Protein AF-A0A976LJ98-F1 (afdb_monomer_lite)

Secondary structure (DSSP, 8-state):
-----SS-TT--S-PPPS---SPPPHHHHHHHHHHS--HHHHHHHHTTS---TT-EEEEEEE-SSSEEEEEEEEEES-GGG--TT-EEE-TTSPTT-BEEEEEETTEEEESS--SS--EEEEEEE----TTEETTTEEEETTTEEEEPPTT-EEEE-TT--EEEE-HHHHHSTT------

Radius of gyration: 23.07 Å; chains: 1; bounding box: 56×43×62 Å

Structure (mmCIF, N/CA/C/O backbone):
data_AF-A0A976LJ98-F1
#
_entry.id   AF-A0A976LJ98-F1
#
loop_
_atom_site.group_PDB
_atom_site.id
_atom_site.type_symbol
_atom_site.label_atom_id
_atom_site.label_alt_id
_atom_site.label_comp_id
_atom_site.label_asym_id
_atom_site.label_entity_id
_atom_site.label_seq_id
_atom_site.pdbx_PDB_ins_code
_atom_site.Cartn_x
_atom_site.Cartn_y
_atom_site.Cartn_z
_atom_site.occupancy
_atom_site.B_iso_or_equiv
_atom_site.auth_seq_id
_atom_site.auth_comp_id
_atom_site.auth_asym_id
_atom_site.auth_atom_id
_atom_site.pdbx_PDB_model_num
ATOM 1 N N . MET A 1 1 ? 18.846 0.495 -34.208 1.00 34.06 1 MET A N 1
ATOM 2 C CA . MET A 1 1 ? 18.980 -0.661 -33.296 1.00 34.06 1 MET A CA 1
ATOM 3 C C . MET A 1 1 ? 19.556 -1.816 -34.092 1.00 34.06 1 MET A C 1
ATOM 5 O O . MET A 1 1 ? 18.918 -2.239 -35.046 1.00 34.06 1 MET A O 1
ATOM 9 N N . ALA A 1 2 ? 20.784 -2.243 -33.794 1.00 29.09 2 ALA A N 1
ATOM 10 C CA . ALA A 1 2 ? 21.430 -3.344 -34.504 1.00 29.09 2 ALA A CA 1
ATOM 11 C C . ALA A 1 2 ? 21.230 -4.638 -3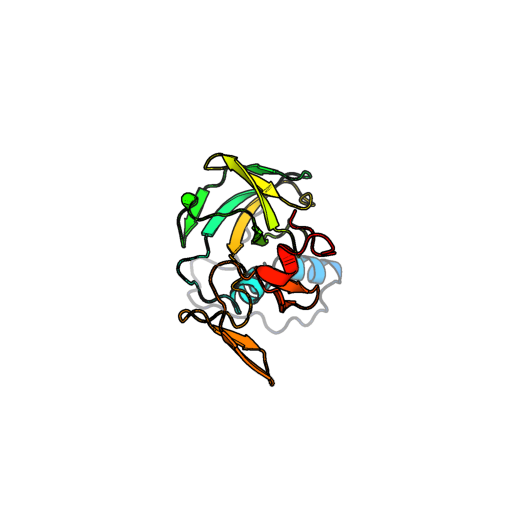3.708 1.00 29.09 2 ALA A C 1
ATOM 13 O O . ALA A 1 2 ? 21.703 -4.750 -32.580 1.00 29.09 2 ALA A O 1
ATOM 14 N N . LEU A 1 3 ? 20.503 -5.591 -34.290 1.00 32.47 3 LEU A N 1
ATOM 15 C CA . LEU A 1 3 ? 20.345 -6.937 -33.754 1.00 32.47 3 LEU A CA 1
ATOM 16 C C . LEU A 1 3 ? 21.650 -7.698 -34.035 1.00 32.47 3 LEU A C 1
ATOM 18 O O . LEU A 1 3 ? 21.912 -8.062 -35.181 1.00 32.47 3 LEU A O 1
ATOM 22 N N . GLN A 1 4 ? 22.497 -7.906 -33.028 1.00 37.19 4 GLN A N 1
ATOM 23 C CA . GLN A 1 4 ? 23.631 -8.821 -33.163 1.00 37.19 4 GLN A CA 1
ATOM 24 C C . GLN A 1 4 ? 23.270 -10.157 -32.525 1.00 37.19 4 GLN A C 1
ATOM 26 O O . GLN A 1 4 ? 23.083 -10.266 -31.318 1.00 37.19 4 GLN A O 1
ATOM 31 N N . THR A 1 5 ? 23.137 -11.173 -33.376 1.00 44.34 5 THR A N 1
ATOM 32 C CA . THR A 1 5 ? 22.928 -12.559 -32.955 1.00 44.34 5 THR A CA 1
ATOM 33 C C . THR A 1 5 ? 24.299 -13.172 -32.703 1.00 44.34 5 THR A C 1
ATOM 35 O O . THR A 1 5 ? 25.100 -13.296 -33.628 1.00 44.34 5 THR A O 1
ATOM 38 N N . LEU A 1 6 ? 24.596 -13.540 -31.458 1.00 44.38 6 LEU A N 1
ATOM 39 C CA . LEU A 1 6 ? 25.824 -14.257 -31.119 1.00 44.38 6 LEU A CA 1
ATOM 40 C C . LEU A 1 6 ? 25.591 -15.760 -31.309 1.00 44.38 6 LEU A C 1
ATOM 42 O O . LEU A 1 6 ? 25.315 -16.495 -30.366 1.00 44.38 6 LEU A O 1
ATOM 46 N N . GLY A 1 7 ? 25.652 -16.193 -32.568 1.00 55.44 7 GLY A N 1
ATOM 47 C CA . GLY A 1 7 ? 25.545 -17.593 -32.975 1.00 55.44 7 GLY A CA 1
ATOM 48 C C . GLY A 1 7 ? 25.307 -17.726 -34.478 1.00 55.44 7 GLY A C 1
ATOM 49 O O . GLY A 1 7 ? 24.624 -16.901 -35.079 1.00 55.44 7 GLY A O 1
ATOM 50 N N . THR A 1 8 ? 25.873 -18.764 -35.094 1.00 52.47 8 THR A N 1
ATOM 51 C CA . THR A 1 8 ? 25.550 -19.138 -36.483 1.00 52.47 8 THR A CA 1
ATOM 52 C C . THR A 1 8 ? 24.487 -20.236 -36.476 1.00 52.47 8 THR A C 1
ATOM 54 O O . THR A 1 8 ? 24.364 -20.973 -35.497 1.00 52.47 8 THR A O 1
ATOM 57 N N . THR A 1 9 ? 23.723 -20.380 -37.560 1.00 52.16 9 THR A N 1
ATOM 58 C CA . THR A 1 9 ? 22.638 -21.374 -37.706 1.00 52.16 9 THR A CA 1
ATOM 59 C C . THR A 1 9 ? 23.092 -22.840 -37.618 1.00 52.16 9 THR A C 1
ATOM 61 O O . THR A 1 9 ? 22.257 -23.739 -37.662 1.00 52.16 9 THR A O 1
ATOM 64 N N . THR A 1 10 ? 24.393 -23.104 -37.476 1.00 56.84 10 THR A N 1
ATOM 65 C CA . THR A 1 10 ? 24.999 -24.444 -37.435 1.00 56.84 10 THR A CA 1
ATOM 66 C C . THR A 1 10 ?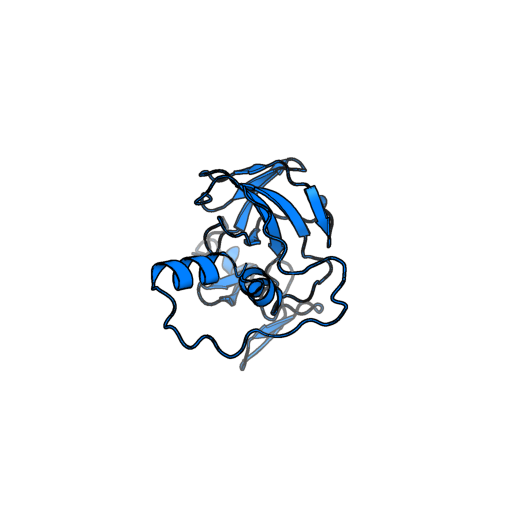 25.560 -24.853 -36.070 1.00 56.84 10 THR A C 1
ATOM 68 O O . THR A 1 10 ? 25.975 -25.999 -35.913 1.00 56.84 10 THR A O 1
ATOM 71 N N . THR A 1 11 ? 25.570 -23.981 -35.058 1.00 54.22 11 THR A N 1
ATOM 72 C CA . THR A 1 11 ? 26.114 -24.315 -33.729 1.00 54.22 11 THR A CA 1
ATOM 73 C C . THR A 1 11 ? 25.005 -24.631 -32.724 1.00 54.22 11 THR A C 1
ATOM 75 O O . THR A 1 11 ? 24.336 -23.726 -32.239 1.00 54.22 11 THR A O 1
ATOM 78 N N . THR A 1 12 ? 24.838 -25.911 -32.372 1.00 53.66 12 THR A N 1
ATOM 79 C CA . THR A 1 12 ? 23.888 -26.412 -31.350 1.00 53.66 12 THR A CA 1
ATOM 80 C C . THR A 1 12 ? 24.432 -26.371 -29.919 1.00 53.66 12 THR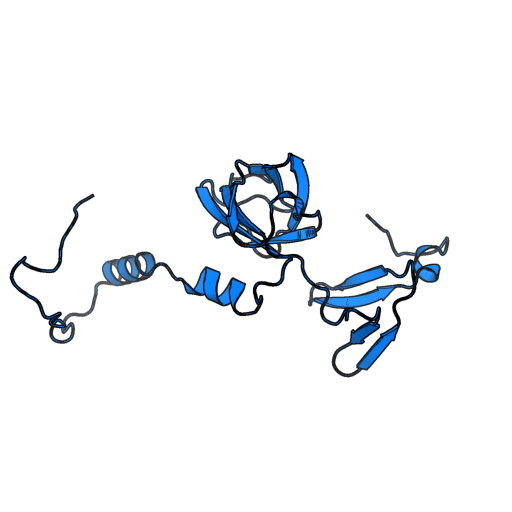 A C 1
ATOM 82 O O . THR A 1 12 ? 23.787 -26.863 -28.996 1.00 53.66 12 THR A O 1
ATOM 85 N N . VAL A 1 13 ? 25.623 -25.804 -29.710 1.00 51.59 13 VAL A N 1
ATOM 86 C CA . VAL A 1 13 ? 26.272 -25.761 -28.396 1.00 51.59 13 VAL A CA 1
ATOM 87 C C . VAL A 1 13 ? 26.726 -24.341 -28.095 1.00 51.59 13 VAL A C 1
ATOM 89 O O . VAL A 1 13 ? 27.518 -23.763 -28.843 1.00 51.59 13 VAL A O 1
ATOM 92 N N . LEU A 1 14 ? 26.241 -23.793 -26.981 1.00 43.19 14 LEU A N 1
ATOM 93 C CA . LEU A 1 14 ? 26.724 -22.537 -26.420 1.00 43.19 14 LEU A CA 1
ATOM 94 C C . LEU A 1 14 ? 28.164 -22.753 -25.947 1.00 43.19 14 LEU A C 1
ATOM 96 O O . LEU A 1 14 ? 28.409 -23.439 -24.955 1.00 43.19 14 LEU A O 1
ATOM 100 N N . ARG A 1 15 ? 29.135 -22.196 -26.672 1.00 46.44 15 ARG A N 1
ATOM 101 C CA . ARG A 1 15 ? 30.518 -22.117 -26.197 1.00 46.44 15 ARG A CA 1
ATOM 102 C C . ARG A 1 15 ? 30.698 -20.792 -25.474 1.00 46.44 15 ARG A C 1
ATOM 104 O O . ARG A 1 15 ? 30.568 -19.736 -26.087 1.00 46.44 15 ARG A O 1
ATOM 111 N N . ALA A 1 16 ? 30.999 -20.858 -24.180 1.00 46.47 16 ALA A N 1
ATOM 112 C CA . ALA A 1 16 ? 31.448 -19.689 -23.441 1.00 46.47 16 ALA A CA 1
ATOM 113 C C . ALA A 1 16 ? 32.760 -19.182 -24.059 1.00 46.47 16 ALA A C 1
ATOM 115 O O . ALA A 1 16 ? 33.653 -19.977 -24.372 1.00 46.47 16 ALA A O 1
ATOM 116 N N . LEU A 1 17 ? 32.866 -17.867 -24.249 1.00 49.69 17 LEU A N 1
ATOM 117 C CA . LEU A 1 17 ? 34.131 -17.237 -24.612 1.00 49.69 17 LEU A CA 1
ATOM 118 C C . LEU A 1 17 ? 35.169 -17.554 -23.518 1.00 49.69 17 LEU A C 1
ATOM 120 O O . LEU A 1 17 ? 34.820 -17.512 -22.333 1.00 49.69 17 LEU A O 1
ATOM 124 N N . PRO A 1 18 ? 36.425 -17.886 -23.878 1.00 48.78 18 PRO A N 1
ATOM 125 C CA . PRO A 1 18 ? 37.495 -17.986 -22.894 1.00 48.78 18 PRO A CA 1
ATOM 126 C C . PRO A 1 18 ? 37.564 -16.660 -22.133 1.00 48.78 18 PRO A C 1
ATOM 128 O O . PRO A 1 18 ? 37.396 -15.602 -22.740 1.00 48.78 18 PRO A O 1
ATOM 131 N N . ALA A 1 19 ? 37.723 -16.753 -20.810 1.00 54.09 19 ALA A N 1
ATOM 132 C CA . ALA A 1 19 ? 37.638 -15.647 -19.859 1.00 54.09 19 ALA A CA 1
ATOM 133 C C . ALA A 1 19 ? 38.148 -14.322 -20.446 1.00 54.09 19 ALA A C 1
ATOM 135 O O . ALA A 1 19 ? 39.263 -14.271 -20.964 1.00 54.09 19 ALA A O 1
ATOM 136 N N . PHE A 1 20 ? 37.324 -13.270 -20.368 1.00 55.00 20 PHE A N 1
ATOM 137 C CA . PHE A 1 20 ? 37.675 -11.918 -20.801 1.00 55.00 20 PHE A CA 1
ATOM 138 C C . PHE A 1 20 ? 39.037 -11.528 -20.204 1.00 55.00 20 PHE A C 1
ATOM 140 O O . PHE A 1 20 ? 39.141 -11.236 -19.018 1.00 55.00 20 PHE A O 1
ATOM 147 N N . SER A 1 21 ? 40.100 -11.571 -21.011 1.00 61.09 21 SER A N 1
ATOM 148 C CA . SER A 1 21 ? 41.461 -11.249 -20.565 1.00 61.09 21 SER A CA 1
ATOM 149 C C . SER A 1 21 ? 41.761 -9.750 -20.634 1.00 61.09 21 SER A C 1
ATOM 151 O O . SER A 1 21 ? 42.820 -9.310 -20.197 1.00 61.09 21 SER A O 1
ATOM 153 N N . ALA A 1 22 ? 40.846 -8.966 -21.206 1.00 67.50 22 ALA A N 1
ATOM 154 C CA . ALA A 1 22 ? 40.910 -7.516 -21.242 1.00 67.50 22 ALA A CA 1
ATOM 155 C C . ALA A 1 22 ? 39.973 -6.944 -20.175 1.00 67.50 22 ALA A C 1
ATOM 157 O O . ALA A 1 22 ? 38.819 -7.363 -20.070 1.00 67.50 22 ALA A O 1
ATOM 158 N N . ALA A 1 23 ? 40.466 -5.978 -19.397 1.00 70.56 23 ALA A N 1
ATOM 159 C CA . ALA A 1 23 ? 39.619 -5.203 -18.503 1.00 70.56 23 ALA A CA 1
ATOM 160 C C . ALA A 1 23 ? 38.524 -4.515 -19.332 1.00 70.56 23 ALA A C 1
ATOM 162 O O . ALA A 1 23 ? 38.827 -3.810 -20.296 1.00 70.56 23 ALA A O 1
ATOM 163 N N . LEU A 1 24 ? 37.259 -4.739 -18.971 1.00 74.56 24 LEU A N 1
ATOM 164 C CA . LEU A 1 24 ? 36.142 -3.998 -19.549 1.00 74.56 24 LEU A CA 1
ATOM 165 C C . LEU A 1 24 ? 36.360 -2.507 -19.284 1.00 74.56 24 LEU A C 1
ATOM 167 O O . LEU A 1 24 ? 36.729 -2.115 -18.174 1.00 74.56 24 LEU A O 1
ATOM 171 N N . SER A 1 25 ? 36.140 -1.674 -20.302 1.00 81.50 25 SER A N 1
ATOM 172 C CA . SER A 1 25 ? 36.169 -0.228 -20.099 1.00 81.50 25 SER A CA 1
ATOM 173 C C . SER A 1 25 ? 35.077 0.160 -19.097 1.00 81.50 25 SER A C 1
ATOM 175 O O . SER A 1 25 ? 34.027 -0.483 -19.037 1.00 81.50 25 SER A O 1
ATOM 177 N N . ALA A 1 26 ? 35.289 1.221 -18.313 1.00 73.88 26 ALA A N 1
ATOM 178 C CA . ALA A 1 26 ? 34.277 1.686 -17.360 1.00 73.88 26 ALA A CA 1
ATOM 179 C C . ALA A 1 26 ? 32.928 1.984 -18.048 1.00 73.88 26 ALA A C 1
ATOM 181 O O . ALA A 1 26 ? 31.873 1.737 -17.472 1.00 73.88 26 ALA A O 1
ATOM 182 N N . SER A 1 27 ? 32.958 2.439 -19.306 1.00 65.88 27 SER A N 1
ATOM 183 C CA . SER A 1 27 ? 31.763 2.657 -20.127 1.00 65.88 27 SER A CA 1
ATOM 184 C C . SER A 1 27 ? 31.060 1.367 -20.545 1.00 65.88 27 SER A C 1
ATOM 186 O O . SER A 1 27 ? 29.832 1.331 -20.572 1.00 65.88 27 SER A O 1
ATOM 188 N N . ASP A 1 28 ? 31.809 0.311 -20.865 1.00 61.88 28 ASP A N 1
ATOM 189 C CA . ASP A 1 28 ? 31.216 -0.980 -21.220 1.00 61.88 28 ASP A CA 1
ATOM 190 C C . ASP A 1 28 ? 30.664 -1.680 -19.980 1.00 61.88 28 ASP A C 1
ATOM 192 O O . ASP A 1 28 ? 29.601 -2.287 -20.048 1.00 61.88 28 ASP A O 1
ATOM 196 N N . LEU A 1 29 ? 31.329 -1.536 -18.828 1.00 71.69 29 LEU A N 1
ATOM 197 C CA . LEU A 1 29 ? 30.835 -2.044 -17.551 1.00 71.69 29 LEU A CA 1
ATOM 198 C C . LEU A 1 29 ? 29.516 -1.366 -17.153 1.00 71.69 29 LEU A C 1
ATOM 200 O O . LEU A 1 29 ? 28.577 -2.061 -16.781 1.00 71.69 29 LEU A O 1
ATOM 204 N N . ALA A 1 30 ? 29.431 -0.037 -17.293 1.00 65.56 30 ALA A N 1
ATOM 205 C CA . ALA A 1 30 ? 28.205 0.722 -17.044 1.00 65.56 30 ALA A CA 1
ATOM 206 C C . ALA A 1 30 ? 27.077 0.296 -17.996 1.00 65.56 30 ALA A C 1
ATOM 208 O O . ALA A 1 30 ? 25.980 -0.008 -17.549 1.00 65.56 30 ALA A O 1
ATOM 209 N N . ARG A 1 31 ? 27.363 0.146 -19.298 1.00 60.56 31 ARG A N 1
ATOM 210 C CA . ARG A 1 31 ? 26.373 -0.360 -20.264 1.00 60.56 31 ARG A CA 1
ATOM 211 C C . ARG A 1 31 ? 25.924 -1.787 -19.975 1.00 60.56 31 ARG A C 1
ATOM 213 O O . ARG A 1 31 ? 24.754 -2.091 -20.152 1.00 60.56 31 ARG A O 1
ATOM 220 N N . ILE A 1 32 ? 26.827 -2.667 -19.549 1.00 68.31 32 ILE A N 1
ATOM 221 C CA . ILE A 1 32 ? 26.476 -4.038 -19.160 1.00 68.31 32 ILE A CA 1
ATOM 222 C C . ILE A 1 32 ? 25.618 -4.022 -17.891 1.00 68.31 32 ILE A C 1
ATOM 224 O O . ILE A 1 32 ? 24.647 -4.767 -17.827 1.00 68.31 32 ILE A O 1
ATOM 228 N N . GLN A 1 33 ? 25.929 -3.167 -16.914 1.00 62.72 33 GLN A N 1
ATOM 229 C CA . GLN A 1 33 ? 25.106 -2.975 -15.716 1.00 62.72 33 GLN A CA 1
ATOM 230 C C . GLN A 1 33 ? 23.713 -2.429 -16.057 1.00 62.72 33 GLN A C 1
ATOM 232 O O . GLN A 1 33 ? 22.739 -2.941 -15.523 1.00 62.72 33 GLN A O 1
ATOM 237 N N . ASP A 1 34 ? 23.609 -1.492 -17.002 1.00 54.72 34 ASP A N 1
ATOM 238 C CA . ASP A 1 34 ? 22.327 -0.965 -17.491 1.00 54.72 34 ASP A CA 1
ATOM 239 C C . ASP A 1 34 ? 21.533 -2.006 -18.308 1.00 54.72 34 ASP A C 1
ATOM 241 O O . ASP A 1 34 ? 20.303 -1.986 -18.338 1.00 54.72 34 ASP A O 1
ATOM 245 N N . MET A 1 35 ? 22.226 -2.925 -18.994 1.00 52.88 35 MET A N 1
ATOM 246 C CA . MET A 1 35 ? 21.614 -3.993 -19.797 1.00 52.88 35 MET A CA 1
ATOM 247 C C . MET A 1 35 ? 21.217 -5.224 -18.982 1.00 52.88 35 MET A C 1
ATOM 249 O O . MET A 1 35 ? 20.350 -5.986 -19.415 1.00 52.88 35 MET A O 1
ATOM 253 N N . ILE A 1 36 ? 21.830 -5.439 -17.818 1.00 61.41 36 ILE A N 1
ATOM 254 C CA . ILE A 1 36 ? 21.314 -6.369 -16.820 1.00 61.41 36 ILE A CA 1
ATOM 255 C C . ILE A 1 36 ? 20.091 -5.678 -16.230 1.00 61.41 36 ILE A C 1
ATOM 257 O O . ILE A 1 36 ? 20.189 -4.930 -15.264 1.00 61.41 36 ILE A O 1
ATOM 261 N N . THR A 1 37 ? 18.929 -5.897 -16.849 1.00 48.59 37 THR A N 1
ATOM 262 C CA . THR A 1 37 ? 17.648 -5.545 -16.240 1.00 48.59 37 THR A CA 1
ATOM 263 C C . THR A 1 37 ? 17.631 -6.224 -14.879 1.00 48.59 37 THR A C 1
ATOM 265 O O . THR A 1 37 ? 17.593 -7.453 -14.799 1.00 48.59 37 THR A O 1
ATOM 268 N N . ASP A 1 38 ? 17.804 -5.442 -13.815 1.00 45.59 38 ASP A N 1
ATOM 269 C CA . ASP A 1 38 ? 17.888 -5.987 -12.474 1.00 45.59 38 ASP A CA 1
ATOM 270 C C . ASP A 1 38 ? 16.492 -6.468 -12.071 1.00 45.59 38 ASP A C 1
ATOM 272 O O . ASP A 1 38 ? 15.698 -5.747 -11.467 1.00 45.59 38 ASP A O 1
ATOM 276 N N . ASP A 1 39 ? 16.189 -7.722 -12.412 1.00 43.53 39 ASP A N 1
ATOM 277 C CA . ASP A 1 39 ? 14.990 -8.435 -11.976 1.00 43.53 39 ASP A CA 1
ATOM 278 C C . ASP A 1 39 ? 14.887 -8.480 -10.440 1.00 43.53 39 ASP A C 1
ATOM 280 O O . ASP A 1 39 ? 13.837 -8.836 -9.906 1.00 43.53 39 ASP A O 1
ATOM 284 N N . ARG A 1 40 ? 15.933 -8.089 -9.690 1.00 40.44 40 ARG A N 1
ATOM 285 C CA . ARG A 1 40 ? 15.868 -7.932 -8.233 1.00 40.44 40 ARG A CA 1
ATOM 286 C C . ARG A 1 40 ? 15.140 -6.674 -7.803 1.00 40.44 40 ARG A C 1
ATOM 288 O O . ARG A 1 40 ? 14.678 -6.670 -6.671 1.00 40.44 40 ARG A O 1
ATOM 295 N N . VAL A 1 41 ? 14.978 -5.645 -8.636 1.00 49.06 41 VAL A N 1
ATOM 296 C CA . VAL A 1 41 ? 14.159 -4.493 -8.226 1.00 49.06 41 VAL A CA 1
ATOM 297 C C . VAL A 1 41 ? 12.730 -4.976 -8.002 1.00 49.06 41 VAL A C 1
ATOM 299 O O . VAL A 1 41 ? 12.199 -4.794 -6.917 1.00 49.06 41 VAL A O 1
ATOM 302 N N . PHE A 1 42 ? 12.155 -5.747 -8.929 1.00 46.31 42 PHE A N 1
ATOM 303 C CA . PHE A 1 42 ? 10.846 -6.367 -8.703 1.00 46.31 42 PHE A CA 1
ATOM 304 C C . PHE A 1 42 ? 10.906 -7.611 -7.809 1.00 46.31 42 PHE A C 1
ATOM 306 O O . PHE A 1 42 ? 10.025 -7.793 -6.981 1.00 46.31 42 PHE A O 1
ATOM 313 N N . GLY A 1 43 ? 11.933 -8.454 -7.917 1.00 44.50 43 GLY A N 1
ATOM 314 C CA . GLY A 1 43 ? 12.070 -9.683 -7.130 1.00 44.50 43 GLY A CA 1
ATOM 315 C C . GLY A 1 43 ? 12.347 -9.458 -5.639 1.00 44.50 43 GLY A C 1
ATOM 316 O O . GLY A 1 43 ? 11.885 -10.245 -4.821 1.00 44.50 43 GLY A O 1
ATOM 317 N N . ALA A 1 44 ? 13.040 -8.383 -5.254 1.00 45.47 44 ALA A N 1
ATOM 318 C CA . ALA A 1 44 ? 13.228 -7.984 -3.856 1.00 45.47 44 ALA A CA 1
ATOM 319 C C . ALA A 1 44 ? 12.027 -7.185 -3.333 1.00 45.47 44 ALA A C 1
ATOM 321 O O . ALA A 1 44 ? 11.633 -7.375 -2.184 1.00 45.47 44 ALA A O 1
ATOM 322 N N . ILE A 1 45 ? 11.394 -6.368 -4.187 1.00 49.81 45 ILE A N 1
ATOM 323 C CA . ILE A 1 45 ? 10.117 -5.715 -3.873 1.00 49.81 45 ILE A CA 1
ATOM 324 C C . ILE A 1 45 ? 8.989 -6.743 -3.710 1.00 49.81 45 ILE A C 1
ATOM 326 O O . ILE A 1 45 ? 8.104 -6.507 -2.907 1.00 49.81 45 ILE A O 1
ATOM 330 N N . LEU A 1 46 ? 9.011 -7.883 -4.409 1.00 47.62 46 LEU A N 1
ATOM 331 C CA . LEU A 1 46 ? 8.000 -8.950 -4.322 1.00 47.62 46 LEU A CA 1
ATOM 332 C C . LEU A 1 46 ? 8.418 -10.119 -3.412 1.00 47.62 46 LEU A C 1
ATOM 334 O O . LEU A 1 46 ? 7.565 -10.876 -2.964 1.00 47.62 46 LEU A O 1
ATOM 338 N N . GLY A 1 47 ? 9.706 -10.276 -3.094 1.00 42.06 47 GLY A N 1
ATOM 339 C CA . GLY A 1 47 ? 10.242 -11.408 -2.323 1.00 42.06 47 GLY A CA 1
ATOM 340 C C . GLY A 1 47 ? 9.799 -11.455 -0.856 1.00 42.06 47 GLY A C 1
ATOM 341 O O . GLY A 1 47 ? 9.885 -12.507 -0.227 1.00 42.06 47 GLY A O 1
ATOM 342 N N . GLY A 1 48 ? 9.288 -10.339 -0.325 1.00 39.91 48 GLY A N 1
ATOM 343 C CA . GLY A 1 48 ? 8.603 -10.263 0.973 1.00 39.91 48 GLY A CA 1
ATOM 344 C C . GLY A 1 48 ? 7.072 -10.260 0.881 1.00 39.91 48 GLY A C 1
ATOM 345 O O . GLY A 1 48 ? 6.398 -10.422 1.895 1.00 39.91 48 GLY A O 1
ATOM 346 N N . TYR A 1 49 ? 6.515 -10.109 -0.323 1.00 42.41 49 TYR A N 1
ATOM 347 C CA . TYR A 1 49 ? 5.079 -10.087 -0.573 1.00 42.41 49 TYR A CA 1
ATOM 348 C C . TYR A 1 49 ? 4.726 -11.323 -1.386 1.00 42.41 49 TYR A C 1
ATOM 350 O O . TYR A 1 49 ? 4.621 -11.293 -2.610 1.00 42.41 49 TYR A O 1
ATOM 358 N N . SER A 1 50 ? 4.521 -12.444 -0.691 1.00 39.47 50 SER A N 1
ATOM 359 C CA . SER A 1 50 ? 3.787 -13.562 -1.280 1.00 39.47 50 SER A CA 1
ATOM 360 C C . SER A 1 50 ? 2.526 -12.999 -1.931 1.00 39.47 50 SER A C 1
ATOM 362 O O . SER A 1 50 ? 1.843 -12.203 -1.283 1.00 39.47 50 SER A O 1
ATOM 364 N N . A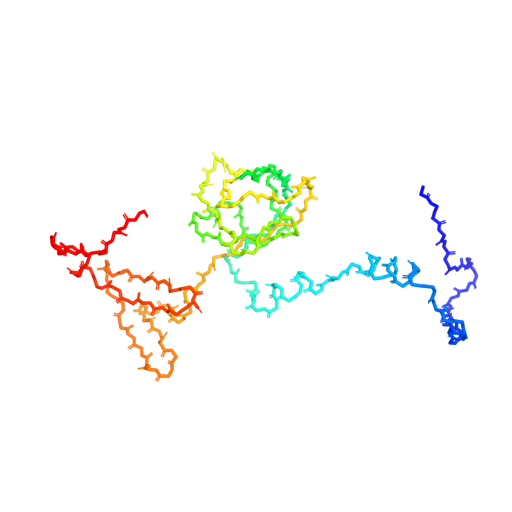LA A 1 51 ? 2.242 -13.377 -3.180 1.00 41.06 51 ALA A N 1
ATOM 365 C CA . ALA A 1 51 ? 1.033 -13.001 -3.904 1.00 41.06 51 ALA A CA 1
ATOM 366 C C . ALA A 1 51 ? -0.212 -13.478 -3.134 1.00 41.06 51 ALA A C 1
ATOM 368 O O . ALA A 1 51 ? -0.800 -14.515 -3.424 1.00 41.06 51 ALA A O 1
ATOM 369 N N . GLY A 1 52 ? -0.582 -12.749 -2.087 1.00 45.56 52 GLY A N 1
ATOM 370 C CA . GLY A 1 52 ? -1.881 -12.848 -1.461 1.00 45.56 52 GLY A CA 1
ATOM 371 C C . GLY A 1 52 ? -2.909 -12.277 -2.425 1.00 45.56 52 GLY A C 1
ATOM 372 O O . GLY A 1 52 ? -2.577 -11.482 -3.307 1.00 45.56 52 GLY A O 1
ATOM 373 N N . ALA A 1 53 ? -4.173 -12.641 -2.228 1.00 50.16 53 ALA A N 1
ATOM 374 C CA . ALA A 1 53 ? -5.325 -12.194 -3.017 1.00 50.16 53 ALA A CA 1
ATOM 375 C C . ALA A 1 53 ? -5.558 -10.659 -3.042 1.00 50.16 53 ALA A C 1
ATOM 377 O O . ALA A 1 53 ? -6.611 -10.204 -3.473 1.00 50.16 53 ALA A O 1
ATOM 378 N N . THR A 1 54 ? -4.603 -9.865 -2.557 1.00 59.69 54 THR A N 1
ATOM 379 C CA . THR A 1 54 ? -4.662 -8.420 -2.330 1.00 59.69 54 THR A CA 1
ATOM 380 C C . THR A 1 54 ? -3.725 -7.612 -3.228 1.00 59.69 54 THR A C 1
ATOM 382 O O . THR A 1 54 ? -3.906 -6.402 -3.307 1.00 59.69 54 THR A O 1
ATOM 385 N N . ALA A 1 55 ? -2.730 -8.228 -3.880 1.00 69.19 55 ALA A N 1
ATOM 386 C CA . ALA A 1 55 ? -1.820 -7.503 -4.767 1.00 69.19 55 ALA A CA 1
ATOM 387 C C . ALA A 1 55 ? -2.412 -7.385 -6.180 1.00 69.19 55 ALA A C 1
ATOM 389 O O . ALA A 1 55 ? -2.830 -8.388 -6.764 1.00 69.19 55 ALA A O 1
ATOM 390 N N . VAL A 1 56 ? -2.431 -6.171 -6.732 1.00 78.19 56 VAL A N 1
ATOM 391 C CA . VAL A 1 56 ? -2.854 -5.900 -8.115 1.00 78.19 56 VAL A CA 1
ATOM 392 C C . VAL A 1 56 ? -1.609 -5.592 -8.931 1.00 78.19 56 VAL A C 1
ATOM 394 O O . VAL A 1 56 ? -0.898 -4.633 -8.633 1.00 78.19 56 VAL A O 1
ATOM 397 N N . LEU A 1 57 ? -1.343 -6.394 -9.960 1.00 82.12 57 LEU A N 1
ATOM 398 C CA . LEU A 1 57 ? -0.263 -6.135 -10.907 1.00 82.12 57 LEU A CA 1
ATOM 399 C C . LEU A 1 57 ? -0.854 -5.503 -12.158 1.00 82.12 57 LEU A C 1
ATOM 401 O O . LEU A 1 57 ? -1.752 -6.068 -12.786 1.00 82.12 57 LEU A O 1
ATOM 405 N N . THR A 1 58 ? -0.346 -4.341 -12.545 1.00 84.19 58 THR A N 1
ATOM 406 C CA . THR A 1 58 ? -0.844 -3.589 -13.695 1.00 84.19 58 THR A CA 1
ATOM 407 C C . THR A 1 58 ? 0.281 -3.178 -14.625 1.00 84.19 58 THR A C 1
ATOM 409 O O . THR A 1 58 ? 1.446 -3.143 -14.241 1.00 84.19 58 THR A O 1
ATOM 412 N N . THR A 1 59 ? -0.080 -2.805 -15.844 1.00 86.69 59 THR A N 1
ATOM 413 C CA . THR A 1 59 ? 0.675 -1.809 -16.609 1.00 86.69 59 THR A CA 1
ATOM 414 C C . THR A 1 59 ? -0.048 -0.477 -16.513 1.00 86.69 59 THR A C 1
ATOM 416 O O . THR A 1 59 ? -1.278 -0.461 -16.535 1.00 86.69 59 THR A O 1
ATOM 419 N N . GLY A 1 60 ? 0.689 0.618 -16.389 1.00 85.94 60 GLY A N 1
ATOM 420 C CA . GLY A 1 60 ? 0.138 1.970 -16.348 1.00 85.94 60 GLY A CA 1
ATOM 421 C C . GLY A 1 60 ? 1.161 2.982 -16.835 1.00 85.94 60 GLY A C 1
ATOM 422 O O . GLY A 1 60 ? 2.350 2.666 -16.910 1.00 85.94 60 GLY A O 1
ATOM 423 N N . ALA A 1 61 ? 0.701 4.181 -17.176 1.00 87.44 61 ALA A N 1
ATOM 424 C CA . ALA A 1 61 ? 1.593 5.283 -17.490 1.00 87.44 61 ALA A CA 1
ATOM 425 C C . ALA A 1 61 ? 1.829 6.123 -16.232 1.00 87.44 61 ALA A C 1
ATOM 427 O O . ALA A 1 61 ? 0.888 6.639 -15.620 1.00 87.44 61 ALA A O 1
ATOM 428 N N . THR A 1 62 ? 3.097 6.227 -15.838 1.00 83.69 62 THR A N 1
ATOM 429 C CA . THR A 1 62 ? 3.555 7.288 -14.949 1.00 83.69 62 THR A CA 1
ATOM 430 C C . THR A 1 62 ? 3.635 8.590 -15.723 1.00 83.69 62 THR A C 1
ATOM 432 O O . THR A 1 62 ? 3.845 8.627 -16.938 1.00 83.69 62 THR A O 1
ATOM 435 N N . HIS A 1 63 ? 3.464 9.674 -14.988 1.00 83.81 63 HIS A N 1
ATOM 436 C CA . HIS A 1 63 ? 3.703 11.027 -15.452 1.00 83.81 63 HIS A CA 1
ATOM 437 C C . HIS A 1 63 ? 4.574 11.701 -14.399 1.00 83.81 63 HIS A C 1
ATOM 439 O O . HIS A 1 63 ? 4.497 11.328 -13.230 1.00 83.81 63 HIS A O 1
ATOM 445 N N . THR A 1 64 ? 5.314 12.755 -14.747 1.00 89.56 64 THR A N 1
ATOM 446 C CA . THR A 1 64 ? 6.034 13.607 -13.774 1.00 89.56 64 THR A CA 1
ATOM 447 C C . THR A 1 64 ? 5.087 14.433 -12.875 1.00 89.56 64 THR A C 1
ATOM 449 O O . THR A 1 64 ? 5.312 15.613 -12.604 1.00 89.56 64 THR A O 1
ATOM 452 N N . ASN A 1 65 ? 3.953 13.850 -12.491 1.00 91.31 65 ASN A N 1
ATOM 453 C CA . ASN A 1 65 ? 2.877 14.383 -11.678 1.00 91.31 65 ASN A CA 1
ATOM 454 C C . ASN A 1 65 ? 2.329 13.262 -10.764 1.00 91.31 65 ASN A C 1
ATOM 456 O O . ASN A 1 65 ? 2.877 12.166 -10.686 1.00 91.31 65 ASN A O 1
ATOM 460 N N . THR A 1 66 ? 1.254 13.543 -10.030 1.00 95.25 66 THR A N 1
ATOM 461 C CA . THR A 1 66 ? 0.651 12.614 -9.059 1.00 95.25 66 THR A CA 1
ATOM 462 C C . THR A 1 66 ? -0.400 11.687 -9.663 1.00 95.25 66 THR A C 1
ATOM 464 O O . THR A 1 66 ? -1.244 11.184 -8.937 1.00 95.25 66 THR A O 1
ATOM 467 N N . THR A 1 67 ? -0.420 11.467 -10.972 1.00 94.56 67 THR A N 1
ATOM 468 C CA . THR A 1 67 ? -1.425 10.632 -11.636 1.00 94.56 67 THR A CA 1
ATOM 469 C C . THR A 1 67 ? -0.762 9.419 -12.254 1.00 94.56 67 THR A C 1
ATOM 471 O O . THR A 1 67 ? 0.256 9.530 -12.930 1.00 94.56 67 THR A O 1
ATOM 474 N N . LEU A 1 68 ? -1.382 8.267 -12.039 1.00 92.38 68 LEU A N 1
ATOM 475 C CA . LEU A 1 68 ? -1.122 7.050 -12.785 1.00 92.38 68 LEU A CA 1
ATOM 476 C C . LEU A 1 68 ? -2.400 6.743 -13.571 1.00 92.38 68 LEU A C 1
ATOM 478 O O . LEU A 1 68 ? -3.483 6.633 -12.983 1.00 92.38 68 LEU A O 1
ATOM 482 N N . ASP A 1 69 ? -2.319 6.662 -14.891 1.00 94.12 69 ASP A N 1
ATOM 483 C CA . ASP A 1 69 ? -3.474 6.417 -15.756 1.00 94.12 69 ASP A CA 1
ATOM 484 C C . ASP A 1 69 ? -3.238 5.226 -16.685 1.00 94.12 69 ASP A C 1
ATOM 486 O O . ASP A 1 69 ? -2.200 4.564 -16.643 1.00 94.12 69 ASP A O 1
ATOM 490 N N . THR A 1 70 ? -4.252 4.906 -17.491 1.00 93.00 70 THR A N 1
ATOM 491 C CA . THR A 1 70 ? -4.245 3.757 -18.409 1.00 93.00 70 THR A CA 1
ATOM 492 C C . THR A 1 70 ? -3.963 2.420 -17.714 1.00 93.00 70 THR A C 1
ATOM 494 O O . THR A 1 70 ? -3.362 1.523 -18.299 1.00 93.00 70 THR A O 1
ATOM 497 N N . LEU A 1 71 ? -4.422 2.262 -16.463 1.00 92.56 71 LEU A N 1
ATOM 498 C CA . LEU A 1 71 ? -4.193 1.031 -15.706 1.00 92.56 71 LEU A CA 1
ATOM 499 C C . LEU A 1 71 ? -4.869 -0.159 -16.382 1.00 92.56 71 LEU A C 1
ATOM 501 O O . LEU A 1 71 ? -6.084 -0.167 -16.586 1.00 92.56 71 LEU A O 1
ATOM 505 N N . VAL A 1 72 ? -4.076 -1.188 -16.665 1.00 93.19 72 VAL A N 1
ATOM 506 C CA . VAL A 1 72 ? -4.531 -2.472 -17.199 1.00 93.19 72 VAL A CA 1
ATOM 507 C C . VAL A 1 72 ? -4.026 -3.573 -16.281 1.00 93.19 72 VAL A C 1
ATOM 509 O O . VAL A 1 72 ? -2.820 -3.718 -16.095 1.00 93.19 72 VAL A O 1
ATOM 512 N N . ALA A 1 73 ? -4.938 -4.352 -15.695 1.00 89.19 73 ALA A N 1
ATOM 513 C CA . ALA A 1 73 ? -4.563 -5.500 -14.877 1.00 89.19 73 ALA A CA 1
ATOM 514 C C . ALA A 1 73 ? -3.847 -6.554 -15.731 1.00 89.19 73 ALA A C 1
ATOM 516 O O . ALA A 1 73 ? -4.334 -6.958 -16.784 1.00 89.19 73 ALA A O 1
ATOM 517 N N . THR A 1 74 ? -2.698 -7.010 -15.247 1.00 86.69 74 THR A N 1
ATOM 518 C CA . THR A 1 74 ? -1.875 -8.046 -15.884 1.00 86.69 74 THR A CA 1
ATOM 519 C C . THR A 1 74 ? -1.766 -9.312 -15.036 1.00 86.69 74 THR A C 1
ATOM 521 O O . THR A 1 74 ? -1.396 -10.362 -15.557 1.00 86.69 74 THR A O 1
ATOM 524 N N . GLY A 1 75 ? -2.132 -9.249 -13.752 1.00 83.12 75 GLY A N 1
ATOM 525 C CA . GLY A 1 75 ? -2.191 -10.402 -12.858 1.00 83.12 75 GLY A CA 1
ATOM 526 C C . GLY A 1 75 ? -2.603 -10.028 -11.432 1.00 83.12 75 GLY A C 1
ATOM 527 O O . GLY A 1 75 ? -2.713 -8.851 -11.092 1.00 83.12 75 GLY A O 1
ATOM 528 N N . GLY A 1 76 ? -2.807 -11.043 -10.589 1.00 83.44 76 GLY A N 1
ATOM 529 C CA . GLY A 1 76 ? -3.241 -10.858 -9.202 1.00 83.44 76 GLY A CA 1
ATOM 530 C C . GLY A 1 76 ? -4.730 -10.519 -9.078 1.00 83.44 76 GLY A C 1
ATOM 531 O O . GLY A 1 76 ? -5.556 -11.030 -9.837 1.00 83.44 76 GLY A O 1
ATOM 532 N N . ALA A 1 77 ? -5.073 -9.690 -8.093 1.00 81.88 77 ALA A N 1
ATOM 533 C CA . ALA A 1 77 ? -6.429 -9.184 -7.908 1.00 81.88 77 ALA A CA 1
ATOM 534 C C . ALA A 1 77 ? -6.801 -8.158 -9.000 1.00 81.88 77 ALA A C 1
ATOM 536 O O . ALA A 1 77 ? -5.932 -7.561 -9.630 1.00 81.88 77 ALA A O 1
ATOM 537 N N . GLY A 1 78 ? -8.096 -7.970 -9.266 1.00 86.75 78 GLY A N 1
ATOM 538 C CA . GLY A 1 78 ? -8.556 -7.024 -10.292 1.00 86.75 78 GLY A CA 1
ATOM 539 C C . GLY A 1 78 ? -8.390 -5.558 -9.872 1.00 86.75 78 GLY A C 1
ATOM 540 O O . GLY A 1 78 ? -8.342 -5.258 -8.687 1.00 86.75 78 GLY A O 1
ATOM 541 N N . LEU A 1 79 ? -8.404 -4.615 -10.824 1.00 90.56 79 LEU A N 1
ATOM 542 C CA . LEU A 1 79 ? -8.272 -3.168 -10.535 1.00 90.56 79 LEU A CA 1
ATOM 543 C C . LEU A 1 79 ? -9.290 -2.648 -9.504 1.00 90.56 79 LEU A C 1
ATOM 545 O O . LEU A 1 79 ? -8.996 -1.729 -8.747 1.00 90.56 79 LEU A O 1
ATOM 549 N N . ALA A 1 80 ? -10.474 -3.265 -9.440 1.00 90.19 80 ALA A N 1
ATOM 550 C CA . ALA A 1 80 ? -11.512 -2.932 -8.466 1.00 90.19 80 ALA A CA 1
ATOM 551 C C . ALA A 1 80 ? -11.096 -3.184 -7.002 1.00 90.19 80 ALA A C 1
ATOM 553 O O . ALA A 1 80 ? -11.772 -2.710 -6.095 1.00 90.19 80 ALA A O 1
ATOM 554 N N . SER A 1 81 ? -10.011 -3.926 -6.754 1.00 89.12 81 SER A N 1
ATOM 555 C CA . SER A 1 81 ? -9.481 -4.146 -5.409 1.00 89.12 81 SER A CA 1
ATOM 556 C C . SER A 1 81 ? -8.420 -3.131 -4.987 1.00 89.12 81 SER A C 1
ATOM 558 O O . SER A 1 81 ? -7.910 -3.267 -3.874 1.00 89.12 81 SER A O 1
ATOM 560 N N . ILE A 1 82 ? -8.075 -2.140 -5.816 1.00 90.56 82 ILE A N 1
ATOM 561 C CA . ILE A 1 82 ? -7.193 -1.034 -5.415 1.00 90.56 82 ILE A CA 1
ATOM 562 C C . ILE A 1 82 ? -7.964 -0.119 -4.458 1.00 90.56 82 ILE A C 1
ATOM 564 O O . ILE A 1 82 ? -9.096 0.270 -4.738 1.00 90.56 82 ILE A O 1
ATOM 568 N N . HIS A 1 83 ? -7.361 0.217 -3.322 1.00 89.31 83 HIS A N 1
ATOM 569 C CA . HIS A 1 83 ? -7.931 1.104 -2.310 1.00 89.31 83 HIS A CA 1
ATOM 570 C C . HIS A 1 83 ? -7.003 2.289 -2.040 1.00 89.31 83 HIS A C 1
ATOM 572 O O . HIS A 1 83 ? -5.794 2.229 -2.258 1.00 89.31 83 HIS A O 1
ATOM 578 N N . VAL A 1 84 ? -7.581 3.378 -1.526 1.00 87.50 84 VAL A N 1
ATOM 579 C CA . VAL A 1 84 ? -6.798 4.478 -0.950 1.00 87.50 84 VAL A CA 1
ATOM 580 C C . VAL A 1 84 ? -5.953 3.932 0.203 1.00 87.50 84 VAL A C 1
ATOM 582 O O . VAL A 1 84 ? -6.458 3.187 1.041 1.00 87.50 84 VAL A O 1
ATOM 585 N N . GLY A 1 85 ? -4.670 4.290 0.221 1.00 82.44 85 GLY A N 1
ATOM 586 C CA . GLY A 1 85 ? -3.678 3.796 1.177 1.00 82.44 85 GLY A CA 1
ATOM 587 C C . GLY A 1 85 ? -2.902 2.554 0.727 1.00 82.44 85 GLY A C 1
ATOM 588 O O . GLY A 1 85 ? -1.932 2.193 1.392 1.00 82.44 85 GLY A O 1
ATOM 589 N N . ASP A 1 86 ? -3.260 1.919 -0.396 1.00 85.75 86 ASP A N 1
ATOM 590 C CA . ASP A 1 86 ? -2.421 0.858 -0.964 1.00 85.75 86 ASP A CA 1
ATOM 591 C C . ASP A 1 86 ? -1.066 1.448 -1.402 1.00 85.75 86 ASP A C 1
ATOM 593 O O . ASP A 1 86 ? -0.999 2.533 -1.985 1.00 85.75 86 ASP A O 1
ATOM 597 N N . MET A 1 87 ? 0.022 0.739 -1.107 1.00 88.31 87 MET A N 1
ATOM 598 C CA . MET A 1 87 ? 1.378 1.131 -1.482 1.00 88.31 87 MET A CA 1
ATOM 599 C C . MET A 1 87 ? 1.585 0.915 -2.981 1.00 88.31 87 MET A C 1
ATOM 601 O O . MET A 1 87 ? 1.164 -0.109 -3.525 1.00 88.31 87 MET A O 1
ATOM 605 N N . VAL A 1 88 ? 2.246 1.869 -3.635 1.00 90.38 88 VAL A N 1
ATOM 606 C CA . VAL A 1 88 ? 2.522 1.839 -5.074 1.00 90.38 88 VAL A CA 1
ATOM 607 C C . VAL A 1 88 ? 4.005 1.589 -5.297 1.00 90.38 88 VAL A C 1
ATOM 609 O O . VAL A 1 88 ? 4.852 2.307 -4.770 1.00 90.38 88 VAL A O 1
ATOM 612 N N . LEU A 1 89 ? 4.309 0.562 -6.084 1.00 88.62 89 LEU A N 1
ATOM 613 C CA . LEU A 1 89 ? 5.667 0.123 -6.381 1.00 88.62 89 LEU A CA 1
ATOM 614 C C . LEU A 1 89 ? 5.873 0.104 -7.899 1.00 88.62 89 LEU A C 1
ATOM 616 O O . LEU A 1 89 ? 5.218 -0.673 -8.599 1.00 88.62 89 LEU A O 1
ATOM 620 N N . ALA A 1 90 ? 6.763 0.965 -8.392 1.00 87.75 90 ALA A N 1
ATOM 621 C CA . ALA A 1 90 ? 7.156 1.078 -9.799 1.00 87.75 90 ALA A CA 1
ATOM 622 C C . ALA A 1 90 ? 8.534 1.767 -9.910 1.00 87.75 90 ALA A C 1
ATOM 624 O O . ALA A 1 90 ? 9.001 2.322 -8.914 1.00 87.75 90 ALA A O 1
ATOM 625 N N . ALA A 1 91 ? 9.202 1.723 -11.068 1.00 82.69 91 ALA A N 1
ATOM 626 C CA . ALA A 1 91 ? 10.579 2.213 -11.197 1.00 82.69 91 ALA A CA 1
ATOM 627 C C . ALA A 1 91 ? 10.676 3.746 -11.132 1.00 82.69 91 ALA A C 1
ATOM 629 O O . ALA A 1 91 ? 11.659 4.265 -10.606 1.00 82.69 91 ALA A O 1
ATOM 630 N N . ASP A 1 92 ? 9.640 4.461 -11.580 1.00 87.56 92 ASP A N 1
ATOM 631 C CA . ASP A 1 92 ? 9.578 5.928 -11.537 1.00 87.56 92 ASP A CA 1
ATOM 632 C C . ASP A 1 92 ? 8.700 6.470 -10.405 1.00 87.56 92 ASP A C 1
ATOM 634 O O . ASP A 1 92 ? 8.376 7.657 -10.365 1.00 87.56 92 ASP A O 1
ATOM 638 N N . VAL A 1 93 ? 8.283 5.618 -9.472 1.00 88.94 93 VAL A N 1
ATOM 639 C CA . VAL A 1 93 ? 7.471 6.028 -8.327 1.00 88.94 93 VAL A CA 1
ATOM 640 C C . VAL A 1 93 ? 8.369 6.115 -7.091 1.00 88.94 93 VAL A C 1
ATOM 642 O O . VAL A 1 93 ? 8.970 5.107 -6.712 1.00 88.94 93 VAL A O 1
ATOM 645 N N . PRO A 1 94 ? 8.469 7.286 -6.425 1.00 90.56 94 PRO A N 1
ATOM 646 C CA . PRO A 1 94 ? 9.269 7.420 -5.215 1.00 90.56 94 PRO A CA 1
ATOM 647 C C . PRO A 1 94 ? 8.907 6.364 -4.156 1.00 90.56 94 PRO A C 1
ATOM 649 O O . PRO A 1 94 ? 7.717 6.096 -3.942 1.00 90.56 94 PRO A O 1
ATOM 652 N N . PRO A 1 95 ? 9.890 5.792 -3.439 1.00 84.88 95 PRO A N 1
ATOM 653 C CA . PRO A 1 95 ? 9.616 4.868 -2.345 1.00 84.88 95 PRO A CA 1
ATOM 654 C C . PRO A 1 95 ? 8.674 5.472 -1.294 1.00 84.88 95 PRO A C 1
ATOM 656 O O . PRO A 1 95 ? 8.784 6.647 -0.948 1.00 84.88 95 PRO A O 1
ATOM 659 N N . GLY A 1 96 ? 7.752 4.659 -0.770 1.00 81.25 96 GLY A N 1
ATOM 660 C CA . GLY A 1 96 ? 6.750 5.098 0.212 1.00 81.25 96 GLY A CA 1
ATOM 661 C C . GLY A 1 96 ? 5.530 5.806 -0.389 1.00 81.25 96 GLY A C 1
ATOM 662 O O . GLY A 1 96 ? 4.649 6.236 0.355 1.00 81.25 96 GLY A O 1
ATOM 663 N N . THR A 1 97 ? 5.439 5.907 -1.718 1.00 88.44 97 THR A N 1
ATOM 664 C CA . THR A 1 97 ? 4.234 6.407 -2.386 1.00 88.44 97 THR A CA 1
ATOM 665 C C . THR A 1 97 ? 3.053 5.459 -2.164 1.00 88.44 97 THR A C 1
ATOM 667 O O . THR A 1 97 ? 3.185 4.234 -2.215 1.00 88.44 97 THR A O 1
ATOM 670 N N . PHE A 1 98 ? 1.873 6.032 -1.949 1.00 91.25 98 PHE A N 1
ATOM 671 C CA . PHE A 1 98 ? 0.617 5.309 -1.773 1.00 91.25 98 PHE A CA 1
ATOM 672 C C . PHE A 1 98 ? -0.492 5.927 -2.627 1.00 91.25 98 PHE A C 1
ATOM 674 O O . PHE A 1 98 ? -0.381 7.059 -3.105 1.00 91.25 98 PHE A O 1
ATOM 681 N N . VAL A 1 99 ? -1.579 5.181 -2.819 1.00 94.00 99 VAL A N 1
ATOM 682 C CA . VAL A 1 99 ? -2.783 5.663 -3.500 1.00 94.00 99 VAL A CA 1
ATOM 683 C C . VAL A 1 99 ? -3.459 6.708 -2.620 1.00 94.00 99 VAL A C 1
ATOM 685 O O . VAL A 1 99 ? -4.056 6.376 -1.600 1.00 94.00 99 VAL A O 1
ATOM 688 N N . ALA A 1 100 ? -3.389 7.974 -3.015 1.00 92.56 100 ALA A N 1
ATOM 689 C CA . ALA A 1 100 ? -4.056 9.076 -2.331 1.00 92.56 100 ALA A CA 1
ATOM 690 C C . ALA A 1 100 ? -5.550 9.143 -2.678 1.00 92.56 100 ALA A C 1
ATOM 692 O O . ALA A 1 100 ? -6.373 9.521 -1.846 1.00 92.56 100 ALA A O 1
ATOM 693 N N . ARG A 1 101 ? -5.915 8.778 -3.913 1.00 93.69 101 ARG A N 1
ATOM 694 C CA . ARG A 1 101 ? -7.301 8.835 -4.395 1.00 93.69 101 ARG A CA 1
ATOM 695 C C . ARG A 1 101 ? -7.526 7.898 -5.579 1.00 93.69 101 ARG A C 1
ATOM 697 O O . ARG A 1 101 ? -6.668 7.777 -6.446 1.00 93.69 101 ARG A O 1
ATOM 704 N N . LEU A 1 102 ? -8.713 7.303 -5.672 1.00 94.88 102 LEU A N 1
ATOM 705 C CA . LEU A 1 102 ? -9.184 6.649 -6.898 1.00 94.88 102 LEU A CA 1
ATOM 706 C C . LEU A 1 102 ? -9.851 7.700 -7.796 1.00 94.88 102 LEU A C 1
ATOM 708 O O . LEU A 1 102 ? -10.822 8.337 -7.383 1.00 94.88 102 LEU A O 1
ATOM 712 N N . ILE A 1 103 ? -9.314 7.922 -8.997 1.00 95.69 103 ILE A N 1
ATOM 713 C CA . ILE A 1 103 ? -9.850 8.913 -9.946 1.00 95.69 103 ILE A CA 1
ATOM 714 C C . ILE A 1 103 ? -10.928 8.258 -10.814 1.00 95.69 103 ILE A C 1
ATOM 716 O O . ILE A 1 103 ? -11.997 8.825 -11.024 1.00 95.69 103 ILE A O 1
ATOM 720 N N . SER A 1 104 ? -10.646 7.052 -11.304 1.00 95.38 104 SER A N 1
ATOM 721 C CA . SER A 1 104 ? -11.563 6.224 -12.089 1.00 95.38 104 SER A CA 1
ATOM 722 C C . SER A 1 104 ? -11.209 4.742 -11.928 1.00 95.38 104 SER A C 1
ATOM 724 O O . SER A 1 104 ? -10.301 4.391 -11.177 1.00 95.38 104 SER A O 1
ATOM 726 N N . SER A 1 105 ? -11.888 3.855 -12.660 1.00 91.56 105 SER A N 1
ATOM 727 C CA . SER A 1 105 ? -11.567 2.421 -12.678 1.00 91.56 105 SER A CA 1
ATOM 728 C C . SER A 1 105 ? -10.190 2.092 -13.267 1.00 91.56 105 SER A C 1
ATOM 730 O O . SER A 1 105 ? -9.709 0.978 -13.088 1.00 91.56 105 SER A O 1
ATOM 732 N N . THR A 1 106 ? -9.567 3.029 -13.988 1.00 94.62 106 THR A N 1
ATOM 733 C CA . THR A 1 106 ? -8.276 2.839 -14.671 1.00 94.62 106 THR A CA 1
ATOM 734 C C . THR A 1 106 ? -7.295 3.976 -14.390 1.00 94.62 106 THR A C 1
ATOM 736 O O . THR A 1 106 ? -6.360 4.187 -15.163 1.00 94.62 106 THR A O 1
ATOM 739 N N . SER A 1 107 ? -7.518 4.756 -13.329 1.00 95.00 107 SER A N 1
ATOM 740 C CA . SER A 1 107 ? -6.608 5.830 -12.935 1.00 95.00 107 SER A CA 1
ATOM 741 C C . SER A 1 107 ? -6.678 6.120 -11.441 1.00 95.00 107 SER A C 1
ATOM 743 O O . SER A 1 107 ? -7.758 6.160 -10.841 1.00 95.00 107 SER A O 1
ATOM 745 N N . VAL A 1 108 ? -5.509 6.361 -10.856 1.00 95.94 108 VAL A N 1
ATOM 746 C CA . VAL A 1 108 ? -5.332 6.683 -9.443 1.00 95.94 108 VAL A CA 1
ATOM 747 C C . VAL A 1 108 ? -4.451 7.912 -9.278 1.00 95.94 108 VAL A C 1
ATOM 749 O O . VAL A 1 108 ? -3.598 8.210 -10.114 1.00 95.94 108 VAL A O 1
ATOM 752 N N . GLN A 1 109 ? -4.654 8.610 -8.169 1.00 96.62 109 GLN A N 1
ATOM 753 C CA . GLN A 1 109 ? -3.778 9.670 -7.708 1.00 96.62 109 GLN A CA 1
ATOM 754 C C . GLN A 1 109 ? -2.787 9.107 -6.686 1.00 96.62 109 GLN A C 1
ATOM 756 O O . GLN A 1 109 ? -3.186 8.419 -5.746 1.00 96.62 109 GLN A O 1
ATOM 761 N N . LEU A 1 110 ? -1.515 9.431 -6.857 1.00 95.69 110 LEU A N 1
ATOM 762 C CA . LEU A 1 110 ? -0.395 9.098 -5.989 1.00 95.69 110 LEU A CA 1
ATOM 763 C C . LEU A 1 110 ? -0.203 10.171 -4.906 1.00 95.69 110 LEU A C 1
ATOM 765 O O . LEU A 1 110 ? -0.509 11.345 -5.117 1.00 95.69 110 LEU A O 1
ATOM 769 N N . SER A 1 111 ? 0.343 9.780 -3.756 1.00 95.56 111 SER A N 1
ATOM 770 C CA . SER A 1 111 ? 0.707 10.708 -2.675 1.00 95.56 111 SER A CA 1
ATOM 771 C C . SER A 1 111 ? 1.959 11.543 -2.965 1.00 95.56 111 SER A C 1
ATOM 773 O O . SER A 1 111 ? 2.135 12.608 -2.374 1.00 95.56 111 SER A O 1
ATOM 775 N N . ALA A 1 112 ? 2.799 11.095 -3.897 1.00 94.31 112 ALA A N 1
ATOM 776 C CA . ALA A 1 112 ? 3.957 11.814 -4.411 1.00 94.31 112 ALA A CA 1
ATOM 777 C C . ALA A 1 112 ? 3.964 11.759 -5.943 1.00 94.31 112 ALA A C 1
ATOM 779 O O . ALA A 1 112 ? 3.401 10.842 -6.542 1.00 94.31 112 ALA A O 1
ATOM 780 N N . ALA A 1 113 ? 4.563 12.764 -6.583 1.00 94.50 113 ALA A N 1
ATOM 781 C CA . ALA A 1 113 ? 4.688 12.772 -8.036 1.00 94.50 113 ALA A CA 1
ATOM 782 C C . ALA A 1 113 ? 5.674 11.689 -8.492 1.00 94.50 113 ALA A C 1
ATOM 784 O O . ALA A 1 113 ? 6.710 11.503 -7.850 1.00 94.50 113 ALA A O 1
ATOM 785 N N . ALA A 1 114 ? 5.374 11.010 -9.601 1.00 91.88 114 ALA A N 1
ATOM 786 C CA . ALA A 1 114 ? 6.354 10.137 -10.234 1.00 91.88 114 ALA A CA 1
ATOM 787 C C . ALA A 1 114 ? 7.537 10.974 -10.761 1.00 91.88 114 ALA A C 1
ATOM 789 O O . ALA A 1 114 ? 7.401 12.166 -11.054 1.00 91.88 114 ALA A O 1
ATOM 790 N N . THR A 1 115 ? 8.716 10.368 -10.853 1.00 91.38 115 THR A N 1
ATOM 791 C CA . THR A 1 115 ? 9.958 11.029 -11.284 1.00 91.38 115 THR A CA 1
ATOM 792 C C . THR A 1 115 ? 10.194 10.942 -12.788 1.00 91.38 115 THR A C 1
ATOM 794 O O . THR A 1 115 ? 11.023 11.680 -13.317 1.00 91.38 115 THR A O 1
ATOM 797 N N . GLY A 1 116 ? 9.458 10.070 -13.475 1.00 88.12 116 GLY A N 1
ATOM 798 C CA . GLY A 1 116 ? 9.539 9.836 -14.911 1.00 88.12 116 GLY A CA 1
ATOM 799 C C . GLY A 1 116 ? 8.158 9.716 -15.549 1.00 88.12 116 GLY A C 1
ATOM 800 O O . GLY A 1 116 ? 7.137 9.690 -14.861 1.00 88.12 116 GLY A O 1
ATOM 801 N N . SER A 1 117 ? 8.144 9.667 -16.881 1.00 88.44 117 SER A N 1
ATOM 802 C CA . SER A 1 117 ? 6.933 9.447 -17.672 1.00 88.44 117 SER A CA 1
ATOM 803 C C . SER A 1 117 ? 7.134 8.241 -18.576 1.00 88.44 117 SER A C 1
ATOM 805 O O . SER A 1 117 ? 7.695 8.377 -19.663 1.00 88.44 117 SER A O 1
ATOM 807 N N . ASN A 1 118 ? 6.699 7.066 -18.127 1.00 85.31 118 ASN A N 1
ATOM 808 C CA . ASN A 1 118 ? 6.900 5.805 -18.830 1.00 85.31 118 ASN A CA 1
ATOM 809 C C . ASN A 1 118 ? 5.665 4.906 -18.719 1.00 85.31 118 ASN A C 1
ATOM 811 O O . ASN A 1 118 ? 4.889 4.997 -17.773 1.00 85.31 118 ASN A O 1
ATOM 815 N N . SER A 1 119 ? 5.485 4.005 -19.686 1.00 87.38 119 SER A N 1
ATOM 816 C CA . SER A 1 119 ? 4.536 2.896 -19.554 1.00 87.38 119 SER A CA 1
ATOM 817 C C . SER A 1 119 ? 5.248 1.717 -18.910 1.00 87.38 119 SER A C 1
ATOM 819 O O . SER A 1 119 ? 6.057 1.052 -19.556 1.00 87.38 119 SER A O 1
ATOM 821 N N . GLU A 1 120 ? 4.961 1.464 -17.639 1.00 83.44 120 GLU A N 1
ATOM 822 C CA . GLU A 1 120 ? 5.687 0.476 -16.848 1.00 83.44 120 GLU A CA 1
ATOM 823 C C . GLU A 1 120 ? 4.766 -0.477 -16.088 1.00 83.44 120 GLU A C 1
ATOM 825 O O . GLU A 1 120 ? 3.543 -0.313 -16.031 1.00 83.44 120 GLU A O 1
ATOM 830 N N . ARG A 1 121 ? 5.373 -1.530 -15.533 1.00 86.38 121 ARG A N 1
ATOM 831 C CA . ARG A 1 121 ? 4.693 -2.428 -14.604 1.00 86.38 121 ARG A CA 1
ATOM 832 C C . ARG A 1 121 ? 4.590 -1.742 -13.253 1.00 86.38 121 ARG A C 1
ATOM 834 O O . ARG A 1 121 ? 5.578 -1.225 -12.745 1.00 86.38 121 ARG A O 1
ATOM 841 N N . VAL A 1 122 ? 3.406 -1.801 -12.666 1.00 88.81 122 VAL A N 1
ATOM 842 C CA . VAL A 1 122 ? 3.110 -1.220 -11.360 1.00 88.81 122 VAL A CA 1
ATOM 843 C C . VAL A 1 122 ? 2.477 -2.291 -10.491 1.00 88.81 122 VAL A C 1
ATOM 845 O O . VAL A 1 122 ? 1.620 -3.050 -10.950 1.00 88.81 122 VAL A O 1
ATOM 848 N N . ALA A 1 123 ? 2.902 -2.364 -9.236 1.00 89.38 123 ALA A N 1
ATOM 849 C CA . ALA A 1 123 ? 2.265 -3.200 -8.233 1.00 89.38 123 ALA A CA 1
ATOM 850 C C . ALA A 1 123 ? 1.571 -2.323 -7.188 1.00 89.38 123 ALA A C 1
ATOM 852 O O . ALA A 1 123 ? 2.189 -1.433 -6.602 1.00 89.38 123 ALA A O 1
ATOM 853 N N . PHE A 1 124 ? 0.294 -2.610 -6.941 1.00 88.25 124 PHE A N 1
ATOM 854 C CA . PHE A 1 124 ? -0.442 -2.090 -5.795 1.00 88.25 124 PHE A CA 1
ATOM 855 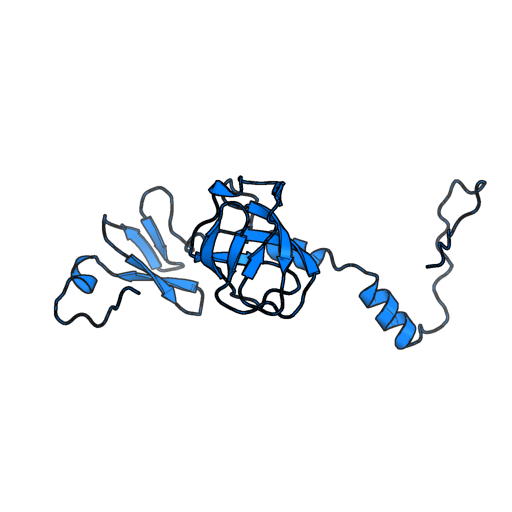C C . PHE A 1 124 ? -0.474 -3.152 -4.720 1.00 88.25 124 PHE A C 1
ATOM 857 O O . PHE A 1 124 ? -0.929 -4.277 -4.951 1.00 88.25 124 PHE A O 1
ATOM 864 N N . VAL A 1 125 ? 0.007 -2.788 -3.543 1.00 85.69 125 VAL A N 1
ATOM 865 C CA . VAL A 1 125 ? 0.123 -3.708 -2.426 1.00 85.69 125 VAL A CA 1
ATOM 866 C C . VAL A 1 125 ? -0.547 -3.083 -1.229 1.00 85.69 125 VAL A C 1
ATOM 868 O O . VAL A 1 125 ? -0.133 -2.028 -0.759 1.00 85.69 125 VAL A O 1
ATOM 871 N N . ARG A 1 126 ? -1.561 -3.757 -0.692 1.00 79.31 126 ARG A N 1
ATOM 872 C CA . ARG A 1 126 ? -2.113 -3.357 0.595 1.00 79.31 126 ARG A CA 1
ATOM 873 C C . ARG A 1 126 ? -1.082 -3.655 1.678 1.00 79.31 126 ARG A C 1
ATOM 875 O O . ARG A 1 126 ? -0.789 -4.837 1.882 1.00 79.31 126 ARG A O 1
ATOM 882 N N . PRO A 1 127 ? -0.544 -2.648 2.386 1.00 65.44 127 PRO A N 1
ATOM 883 C CA . PRO A 1 127 ? 0.259 -2.928 3.559 1.00 65.44 127 PRO A CA 1
ATOM 884 C C . PRO A 1 127 ? -0.659 -3.607 4.576 1.00 65.44 127 PRO A C 1
ATOM 886 O O . PRO A 1 127 ? -1.541 -2.986 5.167 1.00 65.44 127 PRO A O 1
ATOM 889 N N . GLN A 1 128 ? -0.498 -4.916 4.756 1.00 60.88 128 GLN A N 1
ATOM 890 C CA . GLN A 1 128 ? -1.060 -5.562 5.927 1.00 60.88 128 GLN A CA 1
ATOM 891 C C . GLN A 1 128 ? -0.285 -4.988 7.108 1.00 60.88 128 GLN A C 1
ATOM 893 O O . GLN A 1 128 ? 0.930 -5.175 7.180 1.00 60.88 128 GLN A O 1
ATOM 898 N N . ALA A 1 129 ? -0.966 -4.255 7.994 1.00 55.81 129 ALA A N 1
ATOM 899 C CA . ALA A 1 129 ? -0.356 -3.789 9.232 1.00 55.81 129 ALA A CA 1
ATOM 900 C C . ALA A 1 129 ? 0.336 -4.996 9.888 1.00 55.81 129 ALA A C 1
ATOM 902 O O . ALA A 1 129 ? -0.354 -5.993 10.157 1.00 55.81 129 ALA A O 1
ATOM 903 N N . PRO A 1 130 ? 1.670 -4.964 10.076 1.00 53.91 130 PRO A N 1
ATOM 904 C CA . PRO A 1 130 ? 2.390 -6.093 10.631 1.00 53.91 130 PRO A CA 1
ATOM 905 C C . PRO A 1 130 ? 1.720 -6.500 11.940 1.00 53.91 130 PRO A C 1
ATOM 907 O O . PRO A 1 130 ? 1.541 -5.687 12.844 1.00 53.91 130 PRO A O 1
ATOM 910 N N . GLY A 1 131 ? 1.279 -7.753 12.001 1.00 56.19 131 GLY A N 1
ATOM 911 C CA . GLY A 1 131 ? 0.660 -8.315 13.190 1.00 56.19 131 GLY A CA 1
ATOM 912 C C . GLY A 1 131 ? -0.864 -8.261 13.266 1.00 56.19 131 GLY A C 1
ATOM 913 O O . GLY A 1 131 ? -1.397 -8.937 14.141 1.00 56.19 131 GLY A O 1
ATOM 914 N N . LEU A 1 132 ? -1.601 -7.577 12.381 1.00 61.62 132 LEU A N 1
ATOM 915 C CA . LEU A 1 132 ? -3.061 -7.741 12.364 1.00 61.62 132 LEU A CA 1
ATOM 916 C C . LEU A 1 132 ? -3.410 -9.136 11.822 1.00 61.62 132 LEU A C 1
ATOM 918 O O . LEU A 1 132 ? -3.363 -9.388 10.615 1.00 61.62 132 LEU A O 1
ATOM 922 N N . VAL A 1 133 ? -3.726 -10.055 12.733 1.00 66.19 133 VAL A N 1
ATOM 923 C CA . VAL A 1 133 ? -4.161 -11.413 12.409 1.00 66.19 133 VAL A CA 1
ATOM 924 C C . VAL A 1 133 ? -5.676 -11.457 12.233 1.00 66.19 133 VAL A C 1
ATOM 926 O O . VAL A 1 133 ? -6.422 -10.690 12.843 1.00 66.19 133 VAL A O 1
ATOM 929 N N . THR A 1 134 ? -6.143 -12.414 11.434 1.00 61.03 134 THR A N 1
ATOM 930 C CA . THR A 1 134 ? -7.539 -12.558 10.982 1.00 61.03 134 THR A CA 1
ATOM 931 C C . THR A 1 134 ? -8.570 -12.659 12.114 1.00 61.03 134 THR A C 1
ATOM 933 O O . THR A 1 134 ? -9.750 -12.413 11.899 1.00 61.03 134 THR A O 1
ATOM 936 N N . ASN A 1 135 ? -8.133 -12.957 13.338 1.00 76.12 135 ASN A N 1
ATOM 937 C CA . ASN A 1 135 ? -8.993 -13.099 14.514 1.00 76.12 135 ASN A CA 1
ATOM 938 C C . ASN A 1 135 ? -9.251 -11.771 15.254 1.00 76.12 135 ASN A C 1
ATOM 940 O O . ASN A 1 135 ? -9.684 -11.789 16.406 1.00 76.12 135 ASN A O 1
ATOM 944 N N . GLY A 1 136 ? -8.942 -10.623 14.639 1.00 73.81 136 GLY A N 1
ATOM 945 C CA . GLY A 1 136 ? -9.075 -9.312 15.285 1.00 73.81 136 GLY A CA 1
ATOM 946 C C . GLY A 1 136 ? -8.063 -9.105 16.413 1.00 73.81 136 GLY A C 1
ATOM 947 O O . GLY A 1 136 ? -8.346 -8.414 17.391 1.00 73.81 136 GLY A O 1
ATOM 948 N N . LEU A 1 137 ? -6.893 -9.737 16.309 1.00 82.19 137 LEU A N 1
ATOM 949 C CA . LEU A 1 137 ? -5.785 -9.516 17.230 1.00 82.19 137 LEU A CA 1
ATOM 950 C C . LEU A 1 137 ? -4.656 -8.801 16.486 1.00 82.19 137 LEU A C 1
ATOM 952 O O . LEU A 1 137 ? -4.355 -9.123 15.342 1.00 82.19 137 LEU A O 1
ATOM 956 N N . LEU A 1 138 ? -4.020 -7.850 17.150 1.00 82.38 138 LEU A N 1
ATOM 957 C CA . LEU A 1 138 ? -2.813 -7.178 16.706 1.00 82.38 138 LEU A CA 1
ATOM 958 C C . LEU A 1 138 ? -1.626 -7.784 17.457 1.00 82.38 138 LEU A C 1
ATOM 960 O O . LEU A 1 138 ? -1.436 -7.545 18.647 1.00 82.38 138 LEU A O 1
ATOM 964 N N . SER A 1 139 ? -0.842 -8.606 16.777 1.00 82.50 139 SER A N 1
ATOM 965 C CA . SER A 1 139 ? 0.437 -9.101 17.262 1.00 82.50 139 SER A CA 1
ATOM 966 C C . SER A 1 139 ? 1.443 -7.956 17.312 1.00 82.50 139 SER A C 1
ATOM 968 O O . SER A 1 139 ? 1.698 -7.289 16.314 1.00 82.50 139 SER A O 1
ATOM 970 N N . ILE A 1 140 ? 2.019 -7.741 18.489 1.00 80.44 140 ILE A N 1
ATOM 971 C CA . ILE A 1 140 ? 3.097 -6.787 18.704 1.00 80.44 140 ILE A CA 1
ATOM 972 C C . ILE A 1 140 ? 4.383 -7.590 18.929 1.00 80.44 140 ILE A C 1
ATOM 974 O O . ILE A 1 140 ? 4.462 -8.338 19.916 1.00 80.44 140 ILE A O 1
ATOM 978 N N . PRO A 1 141 ? 5.395 -7.453 18.049 1.00 69.56 141 PRO A N 1
ATOM 979 C CA . PRO A 1 141 ? 6.648 -8.189 18.166 1.00 69.56 141 PRO A CA 1
ATOM 980 C C . PRO A 1 141 ? 7.248 -8.061 19.570 1.00 69.56 141 PRO A C 1
ATOM 982 O O . PRO A 1 141 ? 7.371 -6.961 20.108 1.00 69.56 141 PRO A O 1
ATOM 985 N N . ASN A 1 142 ? 7.597 -9.196 20.181 1.00 79.31 142 ASN A N 1
ATOM 986 C CA . ASN A 1 142 ? 8.165 -9.285 21.534 1.00 79.31 142 ASN A CA 1
ATOM 987 C C . ASN A 1 142 ? 7.297 -8.698 22.672 1.00 79.31 142 ASN A C 1
ATOM 989 O O . ASN A 1 142 ? 7.805 -8.500 23.774 1.00 79.31 142 ASN A O 1
ATOM 993 N N . ARG A 1 143 ? 6.004 -8.413 22.441 1.00 80.56 143 ARG A N 1
ATOM 994 C CA . ARG A 1 143 ? 5.086 -7.880 23.473 1.00 80.56 143 ARG A CA 1
ATOM 995 C C . ARG A 1 143 ? 3.758 -8.626 23.606 1.00 80.56 143 ARG A C 1
ATOM 997 O O . ARG A 1 143 ? 3.065 -8.432 24.599 1.00 80.56 143 ARG A O 1
ATOM 1004 N N . GLY A 1 144 ? 3.410 -9.486 22.651 1.00 84.88 144 GLY A N 1
ATOM 1005 C CA . GLY A 1 144 ? 2.223 -10.341 22.717 1.00 84.88 144 GLY A CA 1
ATOM 1006 C C . GLY A 1 144 ? 1.159 -9.952 21.697 1.00 84.88 144 GLY A C 1
ATOM 1007 O O . GLY A 1 144 ? 1.481 -9.542 20.585 1.00 84.88 144 GLY A O 1
ATOM 1008 N N . MET A 1 145 ? -0.114 -10.126 22.049 1.00 86.12 145 MET A N 1
ATOM 1009 C CA . MET A 1 145 ? -1.246 -9.829 21.169 1.00 86.12 145 MET A CA 1
ATOM 1010 C C . MET A 1 145 ? -2.211 -8.874 21.866 1.00 86.12 145 MET A C 1
ATOM 1012 O O . MET A 1 145 ? -2.609 -9.116 23.003 1.00 86.12 145 MET A O 1
ATOM 1016 N N . LEU A 1 146 ? -2.608 -7.810 21.176 1.00 86.94 146 LEU A N 1
ATOM 1017 C CA . LEU A 1 146 ? -3.678 -6.918 21.605 1.00 86.94 146 LEU A CA 1
ATOM 1018 C C . LEU A 1 146 ? -4.975 -7.304 20.905 1.00 86.94 146 LEU A C 1
ATOM 1020 O O . LEU A 1 146 ? -4.980 -7.575 19.709 1.00 86.94 146 LEU A O 1
ATOM 1024 N N . LYS A 1 147 ? -6.090 -7.312 21.632 1.00 89.06 147 LYS A N 1
ATOM 1025 C CA . LYS A 1 147 ? -7.408 -7.480 21.021 1.00 89.06 147 LYS A CA 1
ATOM 1026 C C . LYS A 1 147 ? -7.853 -6.153 20.423 1.00 89.06 147 LYS A C 1
ATOM 1028 O O . LYS A 1 147 ? -7.950 -5.170 21.148 1.00 89.06 147 LYS A O 1
ATOM 1033 N N . VAL A 1 148 ? -8.141 -6.155 19.128 1.00 87.44 148 VAL A N 1
ATOM 1034 C CA . VAL A 1 148 ? -8.696 -5.005 18.416 1.00 87.44 148 VAL A CA 1
ATOM 1035 C C . VAL A 1 148 ? -10.212 -5.073 18.549 1.00 87.44 148 VAL A C 1
ATOM 1037 O O . VAL A 1 148 ? -10.832 -6.073 18.178 1.00 87.44 148 VAL A O 1
ATOM 1040 N N . LEU A 1 149 ? -10.815 -4.039 19.129 1.00 88.50 149 LEU A N 1
ATOM 1041 C CA . LEU A 1 149 ? -12.264 -3.928 19.252 1.00 88.50 149 LEU A CA 1
ATOM 1042 C C . LEU A 1 149 ? -12.838 -3.078 18.108 1.00 88.50 149 LEU A C 1
ATOM 1044 O O . LEU A 1 149 ? -12.133 -2.253 17.523 1.00 88.50 149 LEU A O 1
ATOM 1048 N N . PRO A 1 150 ? -14.129 -3.248 17.765 1.00 86.19 150 PRO A N 1
ATOM 1049 C CA . PRO A 1 150 ? -14.766 -2.418 16.751 1.00 86.19 150 PRO A CA 1
ATOM 1050 C C . PRO A 1 150 ? -14.650 -0.917 17.056 1.00 86.19 150 PRO A C 1
ATOM 1052 O O . PRO A 1 150 ? -15.120 -0.436 18.089 1.00 86.19 150 PRO A O 1
ATOM 1055 N N . GLY A 1 151 ? -14.068 -0.174 16.113 1.00 81.38 151 GLY A N 1
ATOM 1056 C CA . GLY A 1 151 ? -13.836 1.268 16.214 1.00 81.38 151 GLY A CA 1
ATOM 1057 C C . GLY A 1 151 ? -12.475 1.664 16.787 1.00 81.38 151 GLY A C 1
ATOM 1058 O O . GLY A 1 151 ? -12.192 2.858 16.840 1.00 81.38 151 GLY A O 1
ATOM 1059 N N . ASP A 1 152 ? -11.642 0.703 17.192 1.00 86.56 152 ASP A N 1
ATOM 1060 C CA . ASP A 1 152 ? -10.226 0.970 17.434 1.00 86.56 152 ASP A CA 1
ATOM 1061 C C . ASP A 1 152 ? -9.512 1.276 16.115 1.00 86.56 152 ASP A C 1
ATOM 1063 O O . ASP A 1 152 ? -9.865 0.762 15.050 1.00 86.56 152 ASP A O 1
ATOM 1067 N N . ILE A 1 153 ? -8.490 2.118 16.198 1.00 84.12 153 ILE A N 1
ATOM 1068 C CA . ILE A 1 153 ? -7.696 2.568 15.060 1.00 84.12 153 ILE A CA 1
ATOM 1069 C C . ILE A 1 153 ? -6.292 2.003 15.207 1.00 84.12 153 ILE A C 1
ATOM 1071 O O . ILE A 1 153 ? -5.671 2.114 16.262 1.00 84.12 153 ILE A O 1
ATOM 1075 N N . ILE A 1 154 ? -5.790 1.389 14.140 1.00 84.56 154 ILE A N 1
ATOM 1076 C CA . ILE A 1 154 ? -4.407 0.927 14.057 1.00 84.56 154 ILE A CA 1
ATOM 1077 C C . ILE A 1 154 ? -3.662 1.943 13.202 1.00 84.56 154 ILE A C 1
ATOM 1079 O O . ILE A 1 154 ? -3.893 2.029 11.998 1.00 84.56 154 ILE A O 1
ATOM 1083 N N . ALA A 1 155 ? -2.791 2.718 13.834 1.00 81.69 155 ALA A N 1
ATOM 1084 C CA . ALA A 1 155 ? -1.830 3.559 13.142 1.00 81.69 155 ALA A CA 1
ATOM 1085 C C . ALA A 1 155 ? -0.505 2.803 12.987 1.00 81.69 155 ALA A C 1
ATOM 1087 O O . ALA A 1 155 ? -0.218 1.872 13.740 1.00 81.69 155 ALA A O 1
ATOM 1088 N N . LEU A 1 156 ? 0.307 3.206 12.016 1.00 75.81 156 LEU A N 1
ATOM 1089 C CA . LEU A 1 156 ? 1.695 2.775 11.888 1.00 75.81 156 LEU A CA 1
ATOM 1090 C C . LEU A 1 156 ? 2.573 4.004 12.108 1.00 75.81 156 LEU A C 1
ATOM 1092 O O . LEU A 1 156 ? 2.255 5.078 11.595 1.00 75.81 156 LEU A O 1
ATOM 1096 N N . ASP A 1 157 ? 3.652 3.869 12.871 1.00 72.94 157 ASP A N 1
ATOM 1097 C CA . ASP A 1 157 ? 4.674 4.913 12.903 1.00 72.94 157 ASP A CA 1
ATOM 1098 C C . ASP A 1 157 ? 5.546 4.881 11.633 1.00 72.94 157 ASP A C 1
ATOM 1100 O O . ASP A 1 157 ? 5.394 4.030 10.753 1.00 72.94 157 ASP A O 1
ATOM 1104 N N . ASN A 1 158 ? 6.495 5.811 11.533 1.00 68.12 158 ASN A N 1
ATOM 1105 C CA . ASN A 1 158 ? 7.422 5.890 10.401 1.00 68.12 158 ASN A CA 1
ATOM 1106 C C . ASN A 1 158 ? 8.403 4.704 10.307 1.00 68.12 158 ASN A C 1
ATOM 1108 O O . ASN A 1 158 ? 9.084 4.562 9.295 1.00 68.12 158 ASN A O 1
ATOM 1112 N N . THR A 1 159 ? 8.491 3.868 11.341 1.00 67.62 159 THR A N 1
ATOM 1113 C CA . THR A 1 159 ? 9.272 2.624 11.357 1.00 67.62 159 THR A CA 1
ATOM 1114 C C . THR A 1 159 ? 8.418 1.389 11.045 1.00 67.62 159 THR A C 1
ATOM 1116 O O . THR A 1 159 ? 8.945 0.279 10.970 1.00 67.62 159 THR A O 1
ATOM 1119 N N . GLY A 1 160 ? 7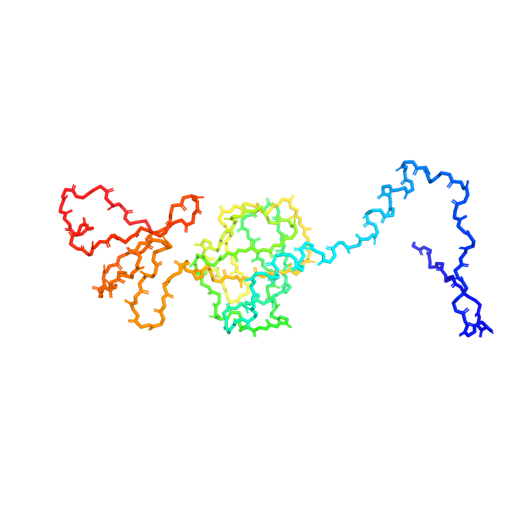.109 1.569 10.834 1.00 65.31 160 GLY A N 1
ATOM 1120 C CA . GLY A 1 160 ? 6.148 0.498 10.583 1.00 65.31 160 GLY A CA 1
ATOM 1121 C C . GLY A 1 160 ? 5.645 -0.198 11.850 1.00 65.31 160 GLY A C 1
ATOM 1122 O O . GLY A 1 160 ? 4.976 -1.229 11.747 1.00 65.31 160 GLY A O 1
ATOM 1123 N N . TRP A 1 161 ? 5.944 0.333 13.041 1.00 71.31 161 TRP A N 1
ATOM 1124 C CA . TRP A 1 161 ? 5.441 -0.221 14.294 1.00 71.31 161 TRP A CA 1
ATOM 1125 C C . TRP A 1 161 ? 3.962 0.117 14.485 1.00 71.31 161 TRP A C 1
ATOM 1127 O O . TRP A 1 161 ? 3.575 1.283 14.359 1.00 71.31 161 TRP A O 1
ATOM 1137 N N . PRO A 1 162 ? 3.120 -0.878 14.818 1.00 77.00 162 PRO A N 1
ATOM 1138 C CA . PRO A 1 162 ? 1.703 -0.638 14.986 1.00 77.00 162 PRO A CA 1
ATOM 1139 C C . PRO A 1 162 ? 1.403 0.023 16.332 1.00 77.00 162 PRO A C 1
ATOM 1141 O O . PRO A 1 162 ? 1.848 -0.421 17.393 1.00 77.00 162 PRO A O 1
ATOM 1144 N N . ILE A 1 163 ? 0.581 1.064 16.280 1.00 84.50 163 ILE A N 1
ATOM 1145 C CA . ILE A 1 163 ? 0.040 1.790 17.422 1.00 84.50 163 ILE A CA 1
ATOM 1146 C C . ILE A 1 163 ? -1.467 1.545 17.436 1.00 84.50 163 ILE A C 1
ATOM 1148 O O . ILE A 1 163 ? -2.179 1.956 16.521 1.00 84.50 163 ILE A O 1
ATOM 1152 N N . LEU A 1 164 ? -1.961 0.883 18.482 1.00 86.75 164 LEU A N 1
ATOM 1153 C CA . LEU A 1 164 ? -3.395 0.722 18.694 1.00 86.75 164 LEU A CA 1
ATOM 1154 C C . LEU A 1 164 ? -3.930 1.920 19.479 1.00 86.75 164 LEU A C 1
ATOM 1156 O O . LEU A 1 164 ? -3.568 2.125 20.638 1.00 86.75 164 LEU A O 1
ATOM 1160 N N . VAL A 1 165 ? -4.815 2.688 18.858 1.00 89.31 165 VAL A N 1
ATOM 1161 C CA . VAL A 1 165 ? -5.518 3.804 19.483 1.00 89.31 165 VAL A CA 1
ATOM 1162 C C . VAL A 1 165 ? -6.964 3.391 19.703 1.00 89.31 165 VAL A C 1
ATOM 1164 O O . VAL A 1 165 ? -7.694 3.099 18.757 1.00 89.31 165 VAL A O 1
ATOM 1167 N N . SER A 1 166 ? -7.387 3.344 20.966 1.00 91.12 166 SER A N 1
ATOM 1168 C CA . SER A 1 166 ? -8.759 2.940 21.277 1.00 91.12 166 SER A CA 1
ATOM 1169 C C . SER A 1 166 ? -9.781 3.939 20.734 1.00 91.12 166 SER A C 1
ATOM 1171 O O . SER A 1 166 ? -9.531 5.150 20.730 1.00 91.12 166 SER A O 1
ATOM 1173 N N . LYS A 1 167 ? -10.978 3.455 20.385 1.00 90.69 167 LYS A N 1
ATOM 1174 C CA . LYS A 1 167 ? -12.102 4.321 19.986 1.00 90.69 167 LYS A CA 1
ATOM 1175 C C . LYS A 1 167 ? -12.345 5.467 20.976 1.00 90.69 167 LYS A C 1
ATOM 1177 O O . LYS A 1 167 ? -12.582 6.604 20.576 1.00 90.69 167 LYS A O 1
ATOM 1182 N N . ASN A 1 168 ? -12.275 5.170 22.275 1.00 90.56 168 ASN A N 1
ATOM 1183 C CA . ASN A 1 168 ? -12.517 6.148 23.337 1.00 90.56 168 ASN A CA 1
ATOM 1184 C C . ASN A 1 168 ? -11.433 7.230 23.385 1.00 90.56 168 ASN A C 1
ATOM 1186 O O . ASN A 1 168 ? -11.743 8.384 23.666 1.00 90.56 168 ASN A O 1
ATOM 1190 N N . ALA A 1 169 ? -10.178 6.874 23.093 1.00 90.50 169 ALA A N 1
ATOM 1191 C CA . ALA A 1 169 ? -9.083 7.836 23.045 1.00 90.50 169 ALA A CA 1
ATOM 1192 C C . ALA A 1 169 ? -9.242 8.814 21.875 1.00 90.50 169 ALA A C 1
ATOM 1194 O O . ALA A 1 169 ? -8.949 9.995 22.032 1.00 90.50 169 ALA A O 1
ATOM 1195 N N . VAL A 1 170 ? -9.738 8.354 20.724 1.00 88.06 170 VAL A N 1
ATOM 1196 C CA . VAL A 1 170 ? -9.996 9.235 19.573 1.00 88.06 170 VAL A CA 1
ATOM 1197 C C . VAL A 1 170 ? -11.276 10.051 19.754 1.00 88.06 170 VAL A C 1
ATOM 1199 O O . VAL A 1 170 ? -11.296 11.234 19.443 1.00 88.06 170 VAL A O 1
ATOM 1202 N N . GLY A 1 171 ? -12.331 9.456 20.315 1.00 86.25 171 GLY A N 1
ATOM 1203 C CA . GLY A 1 171 ? -13.606 10.137 20.564 1.00 86.25 171 GLY A CA 1
ATOM 1204 C C . GLY A 1 171 ? -13.605 11.109 21.750 1.00 86.25 171 GLY A C 1
ATOM 1205 O O . GLY A 1 171 ? -14.599 11.801 21.968 1.00 86.25 171 GLY A O 1
ATOM 1206 N N . TYR A 1 172 ? -12.532 11.160 22.543 1.00 92.25 172 TYR A N 1
ATOM 1207 C CA . TYR A 1 172 ? -12.411 12.103 23.651 1.00 92.25 172 TYR A CA 1
ATOM 1208 C C . TYR A 1 172 ? -12.305 13.542 23.126 1.00 92.25 172 TYR A C 1
ATOM 1210 O O . TYR A 1 172 ? -11.461 13.840 22.289 1.00 92.25 172 TYR A O 1
ATOM 1218 N N . ALA A 1 173 ? -13.122 14.461 23.648 1.00 86.81 173 ALA A N 1
ATOM 1219 C CA . ALA A 1 173 ? -13.193 15.840 23.147 1.00 86.81 173 ALA A CA 1
ATOM 1220 C C . ALA A 1 173 ? -11.862 16.616 23.239 1.00 86.81 173 ALA A C 1
ATOM 1222 O O . ALA A 1 173 ? -11.640 17.543 22.469 1.00 86.81 173 ALA A O 1
ATOM 1223 N N . GLY A 1 174 ? -10.974 16.237 24.164 1.00 90.12 174 GLY A N 1
ATOM 1224 C CA . GLY A 1 174 ? -9.621 16.792 24.280 1.00 90.12 174 GLY A CA 1
ATOM 1225 C C . GLY A 1 174 ? -8.541 15.957 23.587 1.00 90.12 174 GLY A C 1
ATOM 1226 O O . GLY A 1 174 ? -7.369 16.087 23.936 1.00 90.12 174 GLY A O 1
ATOM 1227 N N . SER A 1 175 ? -8.914 15.036 22.695 1.00 88.19 175 SER A N 1
ATOM 1228 C CA . SER A 1 175 ? -7.960 14.166 22.011 1.00 88.19 175 SER A CA 1
ATOM 1229 C C . SER A 1 175 ? -7.064 14.958 21.065 1.00 88.19 175 SER A C 1
ATOM 1231 O O . SER A 1 175 ? -7.521 15.839 20.342 1.00 88.19 175 SER A O 1
ATOM 1233 N N . GLN A 1 176 ? -5.778 14.610 21.052 1.00 88.75 176 GLN A N 1
ATOM 1234 C CA . GLN A 1 176 ? -4.823 15.106 20.057 1.00 88.75 176 GLN A CA 1
ATOM 1235 C C . GLN A 1 176 ? -4.765 14.212 18.812 1.00 88.75 176 GLN A C 1
ATOM 1237 O O . GLN A 1 176 ? -4.069 14.539 17.853 1.00 88.75 176 GLN A O 1
ATOM 1242 N N . TRP A 1 177 ? -5.479 13.083 18.814 1.00 81.81 177 TRP A N 1
ATOM 1243 C CA . TRP A 1 177 ? -5.571 12.209 17.654 1.00 81.81 177 TRP A CA 1
ATOM 1244 C C . TRP A 1 177 ? -6.496 12.844 16.618 1.00 81.81 177 TRP A C 1
ATOM 1246 O O . TRP A 1 177 ? -7.707 12.910 16.814 1.00 81.81 177 TRP A O 1
ATOM 1256 N N . VAL A 1 178 ? -5.917 13.303 15.511 1.00 76.50 178 VAL A N 1
ATOM 1257 C CA . VAL A 1 178 ? -6.663 13.830 14.367 1.00 76.50 178 VAL A CA 1
ATOM 1258 C C . VAL A 1 178 ? -6.744 12.740 13.309 1.00 76.50 178 VAL A C 1
ATOM 1260 O O . VAL A 1 178 ? -5.716 12.269 12.826 1.00 76.50 178 VAL A O 1
ATOM 1263 N N . LEU A 1 179 ? -7.964 12.333 12.959 1.00 69.38 179 LEU A N 1
ATOM 1264 C CA . LEU A 1 179 ? -8.201 11.479 11.798 1.00 69.38 179 LEU A CA 1
ATOM 1265 C C . LEU A 1 179 ? -8.345 12.375 10.574 1.00 69.38 179 LEU A C 1
ATOM 1267 O O . LEU A 1 179 ? -9.264 13.193 10.520 1.00 69.38 179 LEU A O 1
ATOM 1271 N N . THR A 1 180 ? -7.416 12.239 9.637 1.00 63.53 180 THR A N 1
ATOM 1272 C CA . THR A 1 180 ? -7.441 12.919 8.337 1.00 63.53 180 THR A CA 1
ATOM 1273 C C . THR A 1 180 ? -7.992 12.010 7.259 1.00 63.53 180 THR A C 1
ATOM 1275 O O . THR A 1 180 ? -7.566 10.832 7.251 1.00 63.53 180 THR A O 1
#

Foldseek 3Di:
DDDDDPDDPPDPDDDDDDPDPDDDDPVRVVVVVVVPPPCCLVCVVCVVPDLDLQKFKWWWWADQAQKTFQTDTPDHHALVSADFFFAKRWPQQDPPKTFNADPDSGMTGIPHHGNDTDGTMMMTHRPPQPQCDPVQWRQFPPPGIDRHDPQWDWDADPVSGTDTHGNCLCPPPPHPDDDD

pLDDT: mean 74.8, std 17.86, range [29.09, 96.62]

Sequence (180 aa):
MALQTLGTTTTTVLRALPAFSAALSASDLARIQDMITDDRVFGAILGGYSAGATAVLTTGATHTNTTLDTLVATGGAGLASIHVGDMVLAADVPPGTFVARLISSTSVQLSAAATGSNSERVAFVRPQAPGLVTNGLLSIPNRGMLKVLPGDIIALDNTGWPILVSKNAVGYAGSQWVLT